Protein AF-U3U0K1-F1 (afdb_monomer_lite)

Secondary structure (DSSP, 8-state):
-PPTT-EEEEEE-----TTTS-GGG-SSSEEETTEEEPHHHHHHHHHTTTEEE-S--EEEEEEEE-SSS-EEEEEEEEEEEEE-

Radius of gyration: 15.02 Å; chains: 1; bounding box: 42×32×32 Å

Sequence (84 aa):
MIRSGGLLDISSPYTWLEEFTPKENWLGGFRENGEALTTWQALQRLLRDAFEEVAPPQDVPFVIRETARKFQHTQAQLTLWRKR

Structure (mmCIF, N/CA/C/O backbone):
data_AF-U3U0K1-F1
#
_entry.id   AF-U3U0K1-F1
#
loop_
_atom_site.group_PDB
_atom_site.id
_atom_site.type_symbol
_atom_site.label_atom_id
_atom_site.label_alt_id
_atom_site.label_comp_id
_atom_site.label_asym_id
_atom_site.label_entity_id
_atom_site.label_seq_id
_atom_site.pdbx_PDB_ins_code
_atom_site.Cartn_x
_atom_site.Cartn_y
_atom_site.Cartn_z
_atom_site.occupancy
_atom_site.B_iso_or_equiv
_atom_site.auth_seq_id
_atom_site.auth_comp_id
_atom_site.auth_asym_id
_atom_site.auth_atom_id
_atom_site.pdbx_PDB_model_num
ATOM 1 N N . MET A 1 1 ? -12.174 -16.484 3.165 1.00 85.12 1 MET A N 1
ATOM 2 C CA . MET A 1 1 ? -12.726 -15.178 3.596 1.00 85.12 1 MET A CA 1
ATOM 3 C C . MET A 1 1 ? -12.194 -14.864 4.990 1.00 85.12 1 MET A C 1
ATOM 5 O O . MET A 1 1 ? -12.092 -15.792 5.786 1.00 85.12 1 MET A O 1
ATOM 9 N N . ILE A 1 2 ? -11.824 -13.610 5.273 1.00 95.69 2 ILE A N 1
ATOM 10 C CA . ILE A 1 2 ? -11.352 -13.180 6.604 1.00 95.69 2 ILE A CA 1
ATOM 11 C C . ILE A 1 2 ? -12.557 -13.117 7.550 1.00 95.69 2 ILE A C 1
ATOM 13 O O . ILE A 1 2 ? -13.600 -12.584 7.175 1.00 95.69 2 ILE A O 1
ATOM 17 N N . ARG A 1 3 ? -12.438 -13.700 8.747 1.00 97.75 3 ARG A N 1
ATOM 18 C CA . ARG A 1 3 ? -13.505 -13.686 9.765 1.00 97.75 3 ARG A CA 1
ATOM 19 C C . ARG A 1 3 ? -13.587 -12.308 10.436 1.00 97.75 3 ARG A C 1
ATOM 21 O O . ARG A 1 3 ? -12.573 -11.618 10.490 1.00 97.75 3 ARG A O 1
ATOM 28 N N . SER A 1 4 ? -14.757 -11.928 10.961 1.00 98.00 4 SER A N 1
ATOM 29 C CA . SER A 1 4 ? -14.900 -10.714 11.791 1.00 98.00 4 SER A CA 1
ATOM 30 C C . SER A 1 4 ? -13.870 -10.727 12.929 1.00 98.00 4 SER A C 1
ATOM 32 O O . SER A 1 4 ? -13.553 -11.784 13.482 1.00 98.00 4 SER A O 1
ATOM 34 N N . GLY A 1 5 ? -13.263 -9.569 13.185 1.00 97.94 5 GLY A N 1
ATOM 35 C CA . GLY A 1 5 ? -12.130 -9.390 14.094 1.00 97.94 5 GLY A CA 1
ATOM 36 C C . GLY A 1 5 ? -10.764 -9.803 13.525 1.00 97.94 5 GLY A C 1
ATOM 37 O O . GLY A 1 5 ? -9.739 -9.4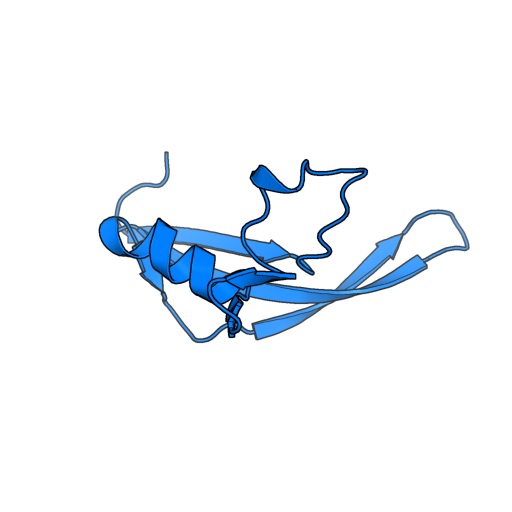66 14.115 1.00 97.94 5 GLY A O 1
ATOM 38 N N . GLY A 1 6 ? -10.718 -10.501 12.386 1.00 98.44 6 GLY A N 1
ATOM 39 C CA . GLY A 1 6 ? -9.478 -10.907 11.724 1.00 98.44 6 GLY A CA 1
ATOM 40 C C . GLY A 1 6 ? -8.708 -9.727 11.130 1.00 98.44 6 GLY A C 1
ATOM 41 O O . GLY A 1 6 ? -9.291 -8.693 10.808 1.00 98.44 6 GLY A O 1
ATOM 42 N N . LEU A 1 7 ? -7.395 -9.893 10.964 1.00 98.25 7 LEU A N 1
ATOM 43 C CA . LEU A 1 7 ? -6.521 -8.889 10.359 1.00 98.25 7 LEU A CA 1
ATOM 44 C C . LEU A 1 7 ? -6.248 -9.202 8.884 1.00 98.25 7 LEU A C 1
ATOM 46 O O . LEU A 1 7 ? -5.997 -10.349 8.514 1.00 98.25 7 LEU A O 1
ATOM 50 N N . LEU A 1 8 ? -6.285 -8.156 8.068 1.00 98.38 8 LEU A N 1
ATOM 51 C CA . LEU A 1 8 ? -5.742 -8.092 6.721 1.00 98.38 8 LEU A CA 1
ATOM 52 C C . LEU A 1 8 ? -4.479 -7.233 6.771 1.00 98.38 8 LEU A C 1
ATOM 54 O O . LEU A 1 8 ? -4.531 -6.068 7.161 1.00 98.38 8 LEU A O 1
ATOM 58 N N . ASP A 1 9 ? -3.368 -7.829 6.366 1.00 98.00 9 ASP A N 1
ATOM 59 C CA . ASP A 1 9 ? -2.087 -7.165 6.167 1.00 98.00 9 ASP A CA 1
ATOM 60 C C . ASP A 1 9 ? -1.887 -6.949 4.664 1.00 98.00 9 ASP A C 1
ATOM 62 O O . ASP A 1 9 ? -2.055 -7.883 3.873 1.00 98.00 9 ASP A O 1
ATOM 66 N N . ILE A 1 10 ? -1.580 -5.712 4.276 1.00 98.12 10 ILE A N 1
ATOM 67 C CA . ILE A 1 10 ? -1.145 -5.384 2.920 1.00 98.12 10 ILE A CA 1
ATOM 68 C C . ILE A 1 10 ? 0.201 -4.674 3.026 1.00 98.12 10 ILE A C 1
ATOM 70 O O . ILE A 1 10 ? 0.275 -3.554 3.537 1.00 98.12 10 ILE A O 1
ATOM 74 N N . SER A 1 11 ? 1.237 -5.313 2.486 1.00 97.62 11 SER A N 1
ATOM 75 C CA . SER A 1 11 ? 2.594 -4.782 2.383 1.00 97.62 11 SER A CA 1
ATOM 76 C C . SER A 1 11 ? 3.046 -4.801 0.930 1.00 97.62 11 SER A C 1
ATOM 78 O O . SER A 1 11 ? 3.106 -5.858 0.296 1.00 97.62 11 SER A O 1
ATOM 80 N N . SER A 1 12 ? 3.323 -3.625 0.371 1.00 96.31 12 SER A N 1
ATOM 81 C CA . SER A 1 12 ? 3.782 -3.497 -1.011 1.00 96.31 12 SER A CA 1
ATOM 82 C C . SER A 1 12 ? 4.535 -2.184 -1.219 1.00 96.31 12 SER A C 1
ATOM 84 O O . SER A 1 12 ? 4.187 -1.176 -0.604 1.00 96.31 12 SER A O 1
ATOM 86 N N . PRO A 1 13 ? 5.542 -2.146 -2.110 1.00 95.50 13 PRO A N 1
ATOM 87 C CA . PRO A 1 13 ? 6.145 -0.889 -2.548 1.00 95.50 13 PRO A CA 1
ATOM 88 C C . PRO A 1 13 ? 5.232 -0.078 -3.479 1.00 95.50 13 PRO A C 1
ATOM 90 O O . PRO A 1 13 ? 5.587 1.032 -3.863 1.00 95.50 13 PRO A O 1
ATOM 93 N N . TYR A 1 14 ? 4.082 -0.638 -3.885 1.00 95.56 14 TYR A N 1
ATOM 94 C CA . TYR A 1 14 ? 3.129 -0.027 -4.816 1.00 95.56 14 TYR A CA 1
ATOM 95 C C . TYR A 1 14 ? 3.783 0.503 -6.099 1.00 95.56 14 TYR A C 1
ATOM 97 O O . TYR A 1 14 ? 3.396 1.541 -6.638 1.00 95.56 14 TYR A O 1
ATOM 105 N N . THR A 1 15 ? 4.787 -0.223 -6.596 1.00 92.62 15 THR A N 1
ATOM 106 C CA . THR A 1 15 ? 5.451 0.081 -7.863 1.00 92.62 15 THR A CA 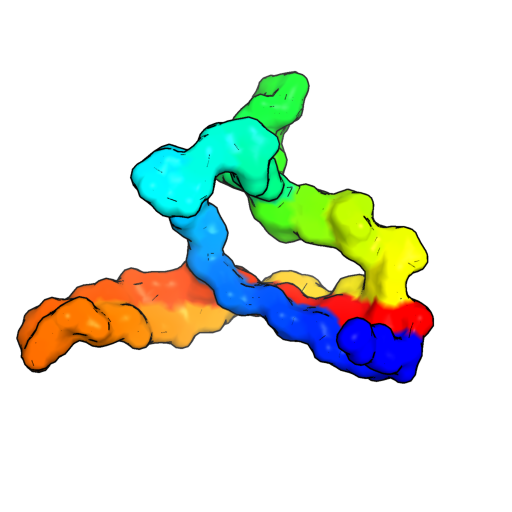1
ATOM 107 C C . THR A 1 15 ? 4.534 -0.318 -9.011 1.00 92.62 15 THR A C 1
ATOM 109 O O . THR A 1 15 ? 4.587 -1.434 -9.525 1.00 92.62 15 THR A O 1
ATOM 112 N N . TRP A 1 16 ? 3.643 0.594 -9.376 1.00 94.44 16 TRP A N 1
ATOM 113 C CA . TRP A 1 16 ? 2.729 0.391 -10.483 1.00 94.44 16 TRP A CA 1
ATOM 114 C C . TRP A 1 16 ? 3.469 0.486 -11.818 1.00 94.44 16 TRP A C 1
ATOM 116 O O . TRP A 1 16 ? 4.046 1.521 -12.155 1.00 94.44 16 TRP A O 1
ATOM 126 N N . LEU A 1 17 ? 3.452 -0.610 -12.575 1.00 94.81 17 LEU A N 1
ATOM 127 C CA . LEU A 1 17 ? 4.077 -0.733 -13.889 1.00 94.81 17 LEU A CA 1
ATOM 128 C C . LEU A 1 17 ? 3.079 -1.383 -14.846 1.00 94.81 17 LEU A C 1
ATOM 130 O O . LEU A 1 17 ? 2.478 -2.405 -14.515 1.00 94.81 17 LEU A O 1
ATOM 134 N N . GLU A 1 18 ? 2.913 -0.797 -16.033 1.00 96.31 18 GLU A N 1
ATOM 135 C CA . GLU A 1 18 ? 1.925 -1.257 -17.024 1.00 96.31 18 GLU A CA 1
ATOM 136 C C . GLU A 1 18 ? 2.268 -2.643 -17.590 1.00 96.31 18 GLU A C 1
ATOM 138 O O . GLU A 1 18 ? 1.380 -3.358 -18.038 1.00 96.31 18 GLU A O 1
ATOM 143 N N . GLU A 1 19 ? 3.536 -3.059 -17.482 1.00 97.25 19 GLU A N 1
ATOM 144 C CA . GLU A 1 19 ? 3.995 -4.417 -17.803 1.00 97.25 19 GLU A CA 1
ATOM 145 C C . GLU A 1 19 ? 3.348 -5.490 -16.910 1.00 97.25 19 GLU A C 1
ATOM 147 O O . GLU A 1 19 ? 3.116 -6.608 -17.366 1.00 97.25 19 GLU A O 1
ATOM 152 N N . PHE A 1 20 ? 3.032 -5.160 -15.651 1.00 94.31 20 PHE A N 1
ATOM 153 C CA . PHE A 1 20 ? 2.482 -6.117 -14.682 1.00 94.31 20 PHE A CA 1
ATOM 154 C C . PHE A 1 20 ? 0.995 -5.907 -14.400 1.00 94.31 20 PHE A C 1
ATOM 156 O O . PHE A 1 20 ? 0.290 -6.871 -14.103 1.00 94.31 20 PHE A O 1
ATOM 163 N N . THR A 1 21 ? 0.510 -4.668 -14.504 1.00 96.00 21 THR A N 1
ATOM 164 C CA . THR A 1 21 ? -0.888 -4.330 -14.230 1.00 96.00 21 THR A CA 1
ATOM 165 C C . THR A 1 21 ? -1.383 -3.305 -15.249 1.00 96.00 21 THR A C 1
ATOM 167 O O . THR A 1 21 ? -0.844 -2.195 -15.270 1.00 96.00 21 THR A O 1
ATOM 170 N N . PRO A 1 22 ? -2.435 -3.608 -16.037 1.00 96.88 22 PRO A N 1
ATOM 171 C CA . PRO A 1 22 ? -3.075 -2.625 -16.911 1.00 96.88 22 PRO A CA 1
ATOM 172 C C . PRO A 1 22 ? -3.468 -1.357 -16.144 1.00 96.88 22 PRO A C 1
ATOM 174 O O . PRO A 1 22 ? -3.907 -1.443 -14.992 1.00 96.88 22 PRO A O 1
ATOM 177 N N . LYS A 1 23 ? -3.287 -0.185 -16.762 1.00 94.56 23 LYS A N 1
ATOM 178 C CA . LYS A 1 23 ? -3.423 1.133 -16.114 1.00 94.56 23 LYS A CA 1
ATOM 179 C C . LYS A 1 23 ? -4.774 1.326 -15.425 1.00 94.56 23 LYS A C 1
ATOM 181 O O . LYS A 1 23 ? -4.841 1.902 -14.345 1.00 94.56 23 LYS A O 1
ATOM 186 N N . GLU A 1 24 ? -5.835 0.815 -16.035 1.00 95.31 24 GLU A N 1
ATOM 187 C CA . GLU A 1 24 ? -7.216 0.858 -15.556 1.00 95.31 24 GLU A CA 1
ATOM 188 C C . GLU A 1 24 ? -7.437 0.131 -14.221 1.00 95.31 24 GLU A C 1
ATOM 190 O O . GLU A 1 24 ? -8.406 0.417 -13.524 1.00 95.31 24 GLU A O 1
ATOM 195 N N . ASN A 1 25 ? -6.531 -0.776 -13.843 1.00 95.75 25 ASN A N 1
ATOM 196 C CA . ASN A 1 25 ? -6.590 -1.526 -12.589 1.00 95.75 25 ASN A CA 1
ATOM 197 C C . ASN A 1 25 ? -5.684 -0.935 -11.497 1.00 95.75 25 ASN A C 1
ATOM 199 O O . ASN A 1 25 ? -5.550 -1.521 -10.420 1.00 95.75 25 ASN A O 1
ATOM 203 N N . TRP A 1 26 ? -5.014 0.188 -11.761 1.00 96.81 26 TRP A N 1
ATOM 204 C CA . TRP A 1 26 ? -4.158 0.825 -10.766 1.00 96.81 26 TRP A CA 1
ATOM 205 C C . TRP A 1 26 ? -5.008 1.436 -9.658 1.00 96.81 26 TRP A C 1
ATOM 207 O O . TRP A 1 26 ? -6.000 2.112 -9.913 1.00 96.81 26 TRP A O 1
ATOM 217 N N . LEU A 1 27 ? -4.576 1.250 -8.412 1.00 97.06 27 LEU A N 1
ATOM 218 C CA . LEU A 1 27 ? -5.219 1.881 -7.257 1.00 97.06 27 LEU A CA 1
ATOM 219 C C . LEU A 1 27 ? -4.562 3.214 -6.878 1.00 97.06 27 LEU A C 1
ATOM 221 O O . LEU A 1 27 ? -5.131 3.989 -6.125 1.00 97.06 27 LEU A O 1
ATOM 225 N N . GLY A 1 28 ? -3.366 3.509 -7.380 1.00 96.00 28 GLY A N 1
ATOM 226 C CA . GLY A 1 28 ? -2.676 4.762 -7.092 1.00 96.00 28 GLY A CA 1
ATOM 227 C C . GLY A 1 28 ? -1.544 5.033 -8.070 1.00 96.00 28 GLY A C 1
ATOM 228 O O . GLY A 1 28 ? -1.376 4.319 -9.054 1.00 96.00 28 GLY A O 1
ATOM 229 N N . GLY A 1 29 ? -0.761 6.081 -7.811 1.00 92.94 29 GLY A N 1
ATOM 230 C CA . GLY A 1 29 ? 0.347 6.466 -8.694 1.00 92.94 29 GLY A CA 1
ATOM 231 C C . GLY A 1 29 ? -0.110 7.181 -9.971 1.00 92.94 29 GLY A C 1
ATOM 232 O O . GLY A 1 29 ? 0.644 7.270 -10.938 1.00 92.94 29 GLY A O 1
ATOM 233 N N . PHE A 1 30 ? -1.337 7.703 -9.977 1.00 94.44 30 PHE A N 1
ATOM 234 C CA . PHE A 1 30 ? -1.894 8.531 -11.044 1.00 94.44 30 PHE A CA 1
ATOM 235 C C . PHE A 1 30 ? -2.597 9.762 -10.458 1.00 94.44 30 PHE A C 1
ATOM 237 O O . PHE A 1 30 ? -2.696 9.919 -9.238 1.00 94.44 30 PHE A O 1
ATOM 244 N N . ARG A 1 31 ? -3.047 10.668 -11.332 1.00 94.44 31 ARG A N 1
ATOM 245 C CA . ARG A 1 31 ? -3.834 11.838 -10.933 1.00 94.44 31 ARG A CA 1
ATOM 246 C C . ARG A 1 31 ? -5.315 11.624 -11.214 1.00 94.44 31 ARG A C 1
ATOM 248 O O . ARG A 1 31 ? -5.676 11.302 -12.341 1.00 94.44 31 ARG A O 1
ATOM 255 N N . GLU A 1 32 ? -6.149 11.867 -10.214 1.00 92.31 32 GLU A N 1
ATOM 256 C CA . GLU A 1 32 ? -7.608 11.877 -10.303 1.00 92.31 32 GLU A CA 1
ATOM 257 C C . GLU A 1 32 ? -8.077 13.326 -10.133 1.00 92.31 32 GLU A C 1
ATOM 259 O O . GLU A 1 32 ? -7.758 13.970 -9.138 1.00 92.31 32 GLU A O 1
ATOM 264 N N . ASN A 1 33 ? -8.774 13.883 -11.130 1.00 92.81 33 ASN A N 1
ATOM 265 C CA . ASN A 1 33 ? -9.230 15.284 -11.126 1.00 92.81 33 ASN A CA 1
ATOM 266 C C . ASN A 1 33 ? -8.117 16.323 -10.855 1.00 92.81 33 ASN A C 1
ATOM 268 O O . ASN A 1 33 ? -8.359 17.374 -10.273 1.00 92.81 33 ASN A O 1
ATOM 272 N N . GLY A 1 34 ? -6.885 16.030 -11.283 1.00 93.81 34 GLY A N 1
ATOM 273 C CA . GLY A 1 34 ? -5.717 16.895 -11.081 1.00 93.81 34 GLY A CA 1
ATOM 274 C C . GLY A 1 34 ? -4.962 16.664 -9.767 1.00 93.81 34 GLY A C 1
ATOM 275 O O . GLY A 1 34 ? -3.808 17.086 -9.658 1.00 93.81 34 GLY A O 1
ATOM 276 N N . GLU A 1 35 ? -5.536 15.926 -8.817 1.00 95.00 35 GLU A N 1
ATOM 277 C CA . GLU A 1 35 ? -4.903 15.585 -7.540 1.00 95.00 35 GLU A CA 1
ATOM 278 C C . GLU A 1 35 ? -4.202 14.228 -7.608 1.00 95.00 35 GLU A C 1
ATOM 280 O O . GLU A 1 35 ? -4.657 13.310 -8.285 1.00 95.00 35 GLU A O 1
ATOM 285 N N . ALA A 1 36 ? -3.067 14.083 -6.922 1.00 95.25 36 ALA A N 1
ATOM 286 C CA . ALA A 1 36 ? -2.372 12.802 -6.856 1.00 95.25 36 ALA A CA 1
ATOM 287 C C . ALA A 1 36 ? -3.154 11.821 -5.971 1.00 95.25 36 ALA A C 1
ATOM 289 O O . ALA A 1 36 ? -3.362 12.094 -4.789 1.00 95.25 36 ALA A O 1
ATOM 290 N N . LEU A 1 37 ? -3.536 10.669 -6.529 1.00 97.19 37 LEU A N 1
ATOM 291 C CA . LEU A 1 37 ? -4.145 9.581 -5.773 1.00 97.19 37 LEU A CA 1
ATOM 292 C C . LEU A 1 37 ? -3.071 8.562 -5.382 1.00 97.19 37 LEU A C 1
ATOM 294 O O . LEU A 1 37 ? -2.417 7.946 -6.231 1.00 97.19 37 LEU A O 1
ATOM 298 N N . THR A 1 38 ? -2.886 8.375 -4.079 1.00 97.19 38 THR A N 1
ATOM 299 C CA . THR A 1 38 ? -1.994 7.339 -3.542 1.00 97.19 38 THR A CA 1
ATOM 300 C C . THR A 1 38 ? -2.732 6.010 -3.391 1.00 97.19 38 THR A C 1
ATOM 302 O O . THR A 1 38 ? -3.941 5.982 -3.155 1.00 97.19 38 THR A O 1
ATOM 305 N N . THR A 1 39 ? -2.001 4.891 -3.457 1.00 97.81 39 THR A N 1
ATOM 306 C CA . THR A 1 39 ? -2.598 3.564 -3.237 1.00 97.81 39 THR A CA 1
ATOM 307 C C . THR A 1 39 ? -3.234 3.454 -1.853 1.00 97.81 39 THR A C 1
ATOM 309 O O . THR A 1 39 ? -4.304 2.872 -1.724 1.00 97.81 39 THR A O 1
ATOM 312 N N . TRP A 1 40 ? -2.628 4.055 -0.825 1.00 98.00 40 TRP A N 1
ATOM 313 C CA . TRP A 1 40 ? -3.180 4.070 0.531 1.00 98.00 40 TRP A CA 1
ATOM 314 C C . TRP A 1 40 ? -4.565 4.720 0.596 1.00 98.00 40 TRP A C 1
ATOM 316 O O . TRP A 1 40 ? -5.497 4.121 1.128 1.00 98.00 40 TRP A O 1
ATOM 326 N N . GLN A 1 41 ? -4.735 5.893 -0.023 1.00 97.56 41 GLN A N 1
ATOM 327 C CA . GLN A 1 41 ? -6.036 6.567 -0.090 1.00 97.56 41 GLN A CA 1
ATOM 328 C C . GLN A 1 41 ? -7.079 5.718 -0.824 1.00 97.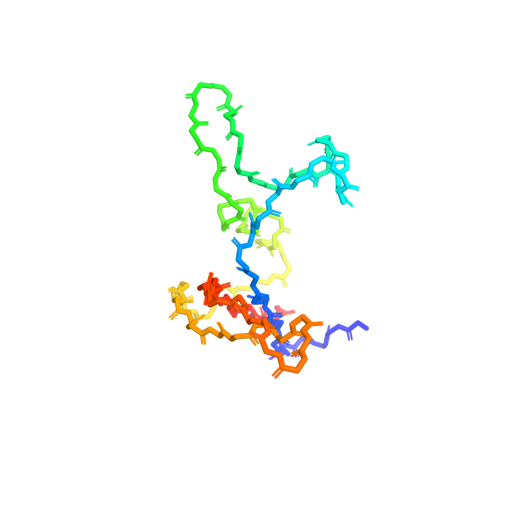56 41 GLN A C 1
ATOM 330 O O . GLN A 1 41 ? -8.233 5.646 -0.401 1.00 97.56 41 GLN A O 1
ATOM 335 N N . ALA A 1 42 ? -6.697 5.048 -1.912 1.00 97.81 42 ALA A N 1
ATOM 336 C CA . ALA A 1 42 ? -7.609 4.147 -2.607 1.00 97.81 42 ALA A CA 1
ATOM 337 C C . ALA A 1 42 ? -7.968 2.913 -1.769 1.00 97.81 42 ALA A C 1
ATOM 339 O O . ALA A 1 42 ? -9.137 2.534 -1.732 1.00 97.81 42 ALA A O 1
ATOM 340 N N . LEU A 1 43 ? -7.017 2.328 -1.035 1.00 98.31 43 LEU A N 1
ATOM 341 C CA . LEU A 1 43 ? -7.292 1.241 -0.092 1.00 98.31 43 LEU A CA 1
ATOM 342 C C . LEU A 1 43 ? -8.259 1.687 1.009 1.00 98.31 43 LEU A C 1
ATOM 344 O O . LEU A 1 43 ? -9.231 0.983 1.270 1.00 98.31 43 LEU A O 1
ATOM 348 N N . GLN A 1 44 ? -8.073 2.882 1.581 1.00 98.25 44 GLN A N 1
ATOM 349 C CA . GLN A 1 44 ? -9.028 3.467 2.528 1.00 98.25 44 GLN A CA 1
ATOM 350 C C . GLN A 1 44 ? -10.437 3.541 1.921 1.00 98.25 44 GLN A C 1
ATOM 352 O O . GLN A 1 44 ? -11.400 3.097 2.545 1.00 98.25 44 GLN A O 1
ATOM 357 N N . ARG A 1 45 ? -10.573 4.029 0.680 1.00 97.56 45 ARG A N 1
ATOM 358 C CA . ARG A 1 45 ? -11.868 4.114 -0.024 1.00 97.56 45 ARG A CA 1
ATOM 359 C C . ARG A 1 45 ? -12.495 2.744 -0.293 1.00 97.56 45 ARG A C 1
ATOM 361 O O . ARG A 1 45 ? -13.705 2.609 -0.148 1.00 97.56 45 ARG A O 1
ATOM 368 N N . LEU A 1 46 ? -11.699 1.750 -0.679 1.00 98.12 46 LEU A N 1
ATOM 369 C CA . LEU A 1 46 ? -12.176 0.412 -1.045 1.00 98.12 46 LEU A CA 1
ATOM 370 C C . LEU A 1 46 ? -12.522 -0.454 0.171 1.00 98.12 46 LEU A C 1
ATOM 372 O O . LEU A 1 46 ? -13.436 -1.274 0.109 1.00 98.12 46 LEU A O 1
ATOM 376 N N . LEU A 1 47 ? -11.795 -0.292 1.277 1.00 98.12 47 LEU A N 1
ATOM 377 C CA . LEU A 1 47 ? -11.923 -1.153 2.454 1.00 98.12 47 LEU A CA 1
ATOM 378 C C . LEU A 1 47 ? -12.879 -0.593 3.519 1.00 98.12 47 LEU A C 1
ATOM 380 O O . LEU A 1 47 ? -13.371 -1.372 4.339 1.00 98.12 47 LEU A O 1
ATOM 384 N N . ARG A 1 48 ? -13.197 0.713 3.491 1.00 97.44 48 ARG A N 1
ATOM 385 C CA . ARG A 1 48 ? -13.971 1.434 4.531 1.00 97.44 48 ARG A CA 1
ATOM 386 C C . ARG A 1 48 ? -15.305 0.817 4.942 1.00 97.44 48 ARG A C 1
ATOM 388 O O . ARG A 1 48 ? -15.752 1.066 6.060 1.00 97.44 48 ARG A O 1
ATOM 395 N N . ASP A 1 49 ? -15.974 0.071 4.068 1.00 98.00 49 ASP A N 1
ATOM 396 C CA . ASP A 1 49 ? -17.293 -0.494 4.383 1.00 98.00 49 ASP A CA 1
ATOM 397 C C . ASP A 1 49 ? -17.166 -1.788 5.202 1.00 98.00 49 ASP A C 1
ATOM 399 O O . ASP A 1 49 ? -18.007 -2.098 6.046 1.00 98.00 49 ASP A O 1
ATOM 403 N N . ALA A 1 50 ? -16.072 -2.521 4.999 1.00 98.12 50 ALA A N 1
ATOM 404 C CA . ALA A 1 50 ? -15.870 -3.868 5.512 1.00 98.12 50 ALA A CA 1
ATOM 405 C C . ALA A 1 50 ? -14.782 -3.965 6.587 1.00 98.12 50 ALA A C 1
ATOM 407 O O . ALA A 1 50 ? -14.784 -4.945 7.337 1.00 98.12 50 ALA A O 1
ATOM 408 N N . PHE A 1 51 ? -13.866 -3.002 6.637 1.00 98.62 51 PHE A N 1
ATOM 409 C CA . PHE A 1 51 ? -12.692 -3.016 7.494 1.00 98.62 51 PHE A CA 1
ATOM 410 C C . PHE A 1 51 ? -12.487 -1.669 8.190 1.00 98.62 51 PHE A C 1
ATOM 412 O O . PHE A 1 51 ? -13.014 -0.634 7.781 1.00 98.62 51 PHE A O 1
ATOM 419 N N . GLU A 1 52 ? -11.697 -1.707 9.253 1.00 98.31 52 GLU A N 1
ATOM 420 C CA . GLU A 1 52 ? -11.206 -0.554 9.995 1.00 98.31 52 GLU A CA 1
ATOM 421 C C . GLU A 1 52 ? -9.675 -0.559 9.963 1.00 98.31 52 GLU A C 1
ATOM 423 O O . GLU A 1 52 ? -9.055 -1.591 10.225 1.00 98.31 52 GLU A O 1
ATOM 428 N N . GLU A 1 53 ? -9.063 0.571 9.615 1.00 98.12 53 GLU A N 1
ATOM 429 C CA . GLU A 1 53 ? -7.608 0.722 9.666 1.00 98.12 53 GLU A CA 1
ATOM 430 C C . GLU A 1 53 ? -7.147 0.720 11.129 1.00 98.12 53 GLU A C 1
ATOM 432 O O . GLU A 1 53 ? -7.665 1.465 11.957 1.00 98.12 53 GLU A O 1
ATOM 437 N N . VAL A 1 54 ? -6.199 -0.153 11.464 1.00 98.12 54 VAL A N 1
ATOM 438 C CA . VAL A 1 54 ? -5.804 -0.402 12.861 1.00 98.12 54 VAL A CA 1
ATOM 4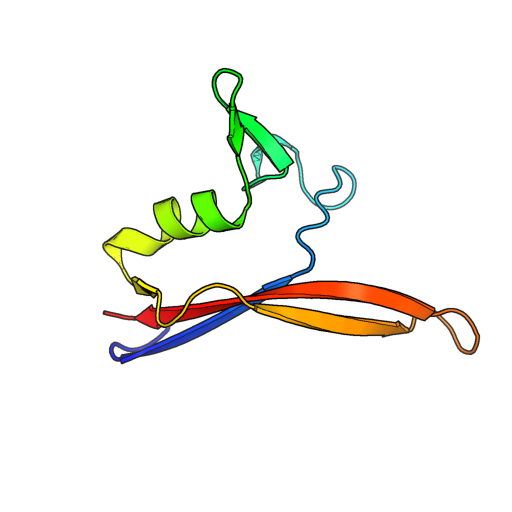39 C C . VAL A 1 54 ? -4.772 0.613 13.351 1.00 98.12 54 VAL A C 1
ATOM 441 O O . VAL A 1 54 ? -4.723 0.917 14.542 1.00 98.12 54 VAL A O 1
ATOM 444 N N . ALA A 1 55 ? -3.928 1.111 12.449 1.00 96.75 55 ALA A N 1
ATOM 445 C CA . ALA A 1 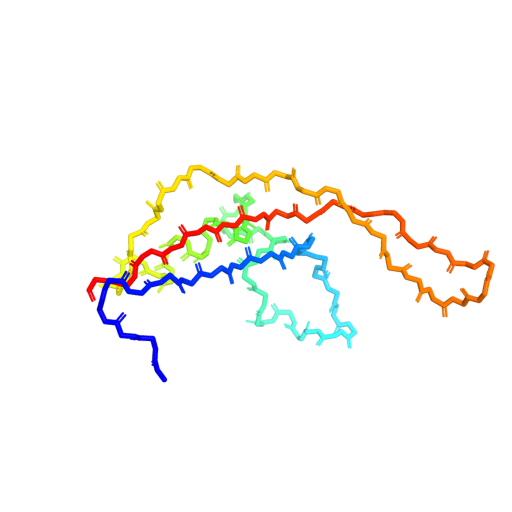55 ? -2.862 2.062 12.733 1.00 96.75 55 ALA A CA 1
ATOM 446 C C . ALA A 1 55 ? -2.450 2.794 11.443 1.00 96.75 55 ALA A C 1
ATOM 448 O O . ALA A 1 55 ? -2.696 2.261 10.359 1.00 96.75 55 ALA A O 1
ATOM 449 N N . PRO A 1 56 ? -1.786 3.963 11.540 1.00 97.56 56 PRO A N 1
ATOM 450 C CA . PRO A 1 56 ? -1.189 4.615 10.378 1.00 97.56 56 PRO A CA 1
ATOM 451 C C . PRO A 1 56 ? -0.229 3.682 9.617 1.00 97.56 56 PRO A C 1
ATOM 453 O O . PRO A 1 56 ? 0.414 2.835 10.252 1.00 97.56 56 PRO A O 1
ATOM 456 N N . PRO A 1 57 ? -0.088 3.850 8.287 1.00 98.12 57 PRO A N 1
ATOM 457 C CA . PRO A 1 57 ? 0.819 3.051 7.475 1.00 98.12 57 PRO A CA 1
ATOM 458 C C . PRO A 1 57 ? 2.258 3.176 7.970 1.00 98.12 57 PRO A C 1
ATOM 460 O O . PRO A 1 57 ? 2.688 4.243 8.416 1.00 98.12 57 PRO A O 1
ATOM 463 N N . GLN A 1 58 ? 3.015 2.091 7.848 1.00 98.31 58 GLN A N 1
ATOM 464 C CA . GLN A 1 58 ? 4.428 2.055 8.214 1.00 98.31 58 GLN A CA 1
ATOM 465 C C . GLN A 1 58 ? 5.278 1.705 7.009 1.00 98.31 58 GLN A C 1
ATOM 467 O O . GLN A 1 58 ? 4.942 0.805 6.246 1.00 98.31 58 GLN A O 1
ATOM 472 N N . ASP A 1 59 ? 6.415 2.370 6.875 1.00 98.19 59 ASP A N 1
ATOM 473 C CA . ASP A 1 59 ? 7.391 2.007 5.865 1.00 98.19 59 ASP A CA 1
ATOM 474 C C . ASP A 1 59 ? 8.332 0.924 6.393 1.00 98.19 59 ASP A C 1
ATOM 476 O O . ASP A 1 59 ? 8.987 1.085 7.425 1.00 98.19 59 ASP A O 1
ATOM 480 N N . VAL A 1 60 ? 8.411 -0.185 5.664 1.00 98.06 60 VAL A N 1
ATOM 481 C CA . VAL A 1 60 ? 9.186 -1.367 6.031 1.00 98.06 60 VAL A CA 1
ATOM 482 C C . VAL A 1 60 ? 10.212 -1.657 4.931 1.00 98.06 60 VAL A C 1
ATOM 484 O O . VAL A 1 60 ? 9.831 -1.972 3.799 1.00 98.06 60 VAL A O 1
ATOM 487 N N . PRO A 1 61 ? 11.522 -1.560 5.219 1.00 97.69 61 PRO A N 1
ATOM 488 C CA . PRO A 1 61 ? 12.553 -1.907 4.252 1.00 97.69 61 PRO A CA 1
ATOM 489 C C . PRO A 1 61 ? 12.626 -3.425 4.050 1.00 97.69 61 PRO A C 1
ATOM 491 O O . PRO A 1 61 ? 12.512 -4.202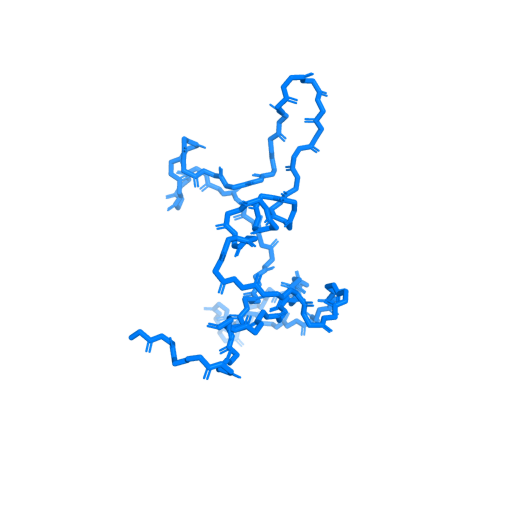 4.999 1.00 97.69 61 PRO A O 1
ATOM 494 N N . PHE A 1 62 ? 12.871 -3.853 2.815 1.00 96.06 62 PHE A N 1
ATOM 495 C CA . PHE A 1 62 ? 13.091 -5.255 2.471 1.00 96.06 62 PHE A CA 1
ATOM 496 C C . PHE A 1 62 ? 14.024 -5.395 1.262 1.00 96.06 62 PHE A C 1
ATOM 498 O O . PHE A 1 62 ? 14.366 -4.421 0.586 1.00 96.06 62 PHE A O 1
ATOM 505 N N . VAL A 1 63 ? 14.459 -6.629 1.004 1.00 96.62 63 VAL A N 1
ATOM 506 C CA . VAL A 1 63 ? 15.344 -6.956 -0.114 1.00 96.62 63 VAL A CA 1
ATOM 507 C C . VAL A 1 63 ? 14.710 -8.035 -0.980 1.00 96.62 63 VAL A C 1
ATOM 509 O O . VAL A 1 63 ? 14.337 -9.094 -0.478 1.00 96.62 63 VAL A O 1
ATOM 512 N N . ILE A 1 64 ? 14.651 -7.794 -2.290 1.00 94.06 64 ILE A N 1
ATOM 513 C CA . ILE A 1 64 ? 14.310 -8.817 -3.283 1.00 94.06 64 ILE A CA 1
ATOM 514 C C . ILE A 1 64 ? 15.609 -9.333 -3.886 1.00 94.06 64 ILE A C 1
ATOM 516 O O . ILE A 1 64 ? 16.380 -8.587 -4.491 1.00 94.06 64 ILE A O 1
ATOM 520 N N . ARG A 1 65 ? 15.870 -10.628 -3.725 1.00 96.12 65 ARG A N 1
ATOM 521 C CA . ARG A 1 65 ? 17.017 -11.277 -4.358 1.00 96.12 65 ARG A CA 1
ATOM 522 C C . ARG A 1 65 ? 16.646 -11.700 -5.775 1.00 96.12 65 ARG A C 1
ATOM 524 O O . ARG A 1 65 ? 15.837 -12.603 -5.947 1.00 96.12 65 ARG A O 1
ATOM 531 N N . GLU A 1 66 ? 17.287 -11.100 -6.770 1.00 95.56 66 GLU A N 1
ATOM 532 C CA . GLU A 1 66 ? 17.099 -11.476 -8.175 1.00 95.56 66 GLU A CA 1
ATOM 533 C C . GLU A 1 66 ? 18.055 -12.599 -8.594 1.00 95.56 66 GLU A C 1
ATOM 535 O O . GLU A 1 66 ? 17.679 -13.513 -9.320 1.00 95.56 66 GLU A O 1
ATOM 540 N N . THR A 1 67 ? 19.312 -12.546 -8.140 1.00 97.44 67 THR A N 1
ATOM 541 C CA . THR A 1 67 ? 20.324 -13.571 -8.444 1.00 97.44 67 THR A CA 1
ATOM 542 C C . THR A 1 67 ? 21.254 -13.808 -7.253 1.00 97.44 67 THR A C 1
ATOM 544 O O . THR A 1 67 ? 21.079 -13.258 -6.165 1.00 97.44 67 THR A O 1
ATOM 547 N N . ALA A 1 68 ? 22.305 -14.614 -7.438 1.00 97.00 68 ALA A N 1
ATOM 548 C CA . ALA A 1 68 ? 23.326 -14.800 -6.414 1.00 97.00 68 ALA A CA 1
ATOM 549 C C . ALA A 1 68 ? 24.081 -13.511 -6.038 1.00 97.00 68 ALA A C 1
ATOM 551 O O . ALA A 1 68 ? 24.584 -13.433 -4.919 1.00 97.00 68 ALA A O 1
ATOM 552 N N . ARG A 1 69 ? 24.160 -12.526 -6.946 1.00 97.06 69 ARG A N 1
ATOM 553 C CA . ARG A 1 69 ? 24.913 -11.272 -6.751 1.00 97.06 69 ARG A CA 1
ATOM 554 C C . ARG A 1 69 ? 24.117 -10.003 -7.091 1.00 97.06 69 ARG A C 1
ATOM 556 O O . ARG A 1 69 ? 24.698 -8.925 -7.099 1.00 97.06 69 ARG A O 1
ATOM 563 N N . LYS A 1 70 ? 22.814 -10.115 -7.376 1.00 97.50 70 LYS A N 1
ATOM 564 C CA . LYS A 1 70 ? 21.921 -8.984 -7.672 1.00 97.50 70 LYS A CA 1
ATOM 565 C C . LYS A 1 70 ? 20.758 -8.971 -6.687 1.00 97.50 70 LYS A C 1
ATOM 567 O O . LYS A 1 70 ? 20.040 -9.965 -6.559 1.00 97.50 70 LYS A O 1
ATOM 572 N N . PHE A 1 71 ? 20.594 -7.836 -6.023 1.00 97.12 71 PHE A N 1
ATOM 573 C CA . PHE A 1 71 ? 19.581 -7.587 -5.009 1.00 97.12 71 PHE A CA 1
ATOM 574 C C . PHE A 1 71 ? 18.951 -6.221 -5.271 1.00 97.12 71 PHE A C 1
ATOM 576 O O . PHE A 1 71 ? 19.655 -5.280 -5.637 1.00 97.12 71 PHE A O 1
ATOM 583 N N . GLN A 1 72 ? 17.646 -6.116 -5.057 1.00 96.19 72 GLN A N 1
ATOM 584 C CA . GLN A 1 72 ? 16.928 -4.848 -5.024 1.00 96.19 72 GLN A CA 1
ATOM 585 C C . GLN A 1 72 ? 16.653 -4.504 -3.571 1.00 96.19 72 GLN A C 1
ATOM 587 O O . GLN A 1 72 ? 16.082 -5.313 -2.844 1.00 96.19 72 GLN A O 1
ATOM 592 N N . HIS A 1 73 ? 17.081 -3.322 -3.143 1.00 96.25 73 HIS A N 1
ATOM 593 C CA . HIS A 1 73 ? 16.690 -2.768 -1.853 1.00 96.25 73 HIS A CA 1
ATOM 594 C C . HIS A 1 73 ? 15.470 -1.889 -2.084 1.00 96.25 73 HIS A C 1
ATOM 596 O O . HIS A 1 73 ? 15.472 -1.035 -2.974 1.00 96.25 73 HIS A O 1
ATOM 602 N N . THR A 1 74 ? 14.411 -2.125 -1.325 1.00 96.12 74 THR A N 1
ATOM 603 C CA . THR A 1 74 ? 13.121 -1.474 -1.546 1.00 96.12 74 THR A CA 1
ATOM 604 C C . THR A 1 74 ? 12.442 -1.196 -0.209 1.00 96.12 74 THR A C 1
ATOM 606 O O . THR A 1 74 ? 12.794 -1.774 0.818 1.00 96.12 74 THR A O 1
ATOM 609 N N . GLN A 1 75 ? 11.482 -0.279 -0.222 1.00 97.25 75 GLN A N 1
ATOM 610 C CA . GLN A 1 75 ? 10.668 0.105 0.923 1.00 97.25 75 GLN A CA 1
ATOM 611 C C . GLN A 1 75 ? 9.210 -0.189 0.582 1.00 97.25 75 GLN A C 1
ATOM 613 O O . GLN A 1 75 ? 8.688 0.321 -0.408 1.00 97.25 75 GLN A O 1
ATOM 618 N N . ALA A 1 76 ? 8.583 -1.073 1.354 1.00 97.88 76 ALA A N 1
ATOM 619 C CA . ALA A 1 76 ? 7.158 -1.346 1.257 1.00 97.88 76 ALA A CA 1
ATOM 620 C C . ALA A 1 76 ? 6.404 -0.452 2.235 1.00 97.88 76 ALA A C 1
ATOM 622 O O . ALA A 1 76 ? 6.892 -0.200 3.333 1.00 97.88 76 ALA A O 1
ATOM 623 N N . GLN A 1 77 ? 5.197 -0.040 1.869 1.00 98.25 77 GLN A N 1
ATOM 624 C CA . GLN A 1 77 ? 4.257 0.508 2.831 1.00 98.25 77 GLN A CA 1
ATOM 625 C C . GLN A 1 77 ? 3.362 -0.626 3.343 1.00 98.25 77 GLN A C 1
ATOM 627 O O . GLN A 1 77 ? 2.675 -1.293 2.565 1.00 98.25 77 GLN A O 1
ATOM 632 N N . LEU A 1 78 ? 3.383 -0.826 4.656 1.00 98.50 78 LEU A N 1
ATOM 633 C CA . LEU A 1 78 ? 2.585 -1.780 5.409 1.00 98.50 78 LEU A CA 1
ATOM 634 C C . LEU A 1 78 ? 1.332 -1.093 5.960 1.00 98.50 78 LEU A C 1
ATOM 636 O O . LEU A 1 78 ? 1.429 -0.079 6.652 1.00 98.50 78 LEU A O 1
ATOM 640 N N . THR A 1 79 ? 0.165 -1.680 5.707 1.00 98.56 79 THR A N 1
ATOM 641 C CA . THR A 1 79 ? -1.120 -1.262 6.290 1.00 98.56 79 THR A CA 1
ATOM 642 C C . THR A 1 79 ? -1.820 -2.451 6.935 1.00 98.56 79 THR A C 1
ATOM 644 O O . THR A 1 79 ? -1.764 -3.570 6.422 1.00 98.56 79 THR A O 1
ATOM 647 N N . LEU A 1 80 ? -2.493 -2.205 8.060 1.00 98.44 80 LEU A N 1
ATOM 648 C CA . LEU A 1 80 ? -3.205 -3.228 8.822 1.00 98.44 80 LEU A CA 1
ATOM 649 C C . LEU A 1 80 ? -4.677 -2.858 8.953 1.00 98.44 80 LEU A C 1
ATOM 651 O O . LEU A 1 80 ? -5.019 -1.768 9.411 1.00 98.44 80 LEU A O 1
ATOM 655 N N . TRP A 1 81 ? -5.544 -3.806 8.613 1.00 98.56 81 TRP A N 1
ATOM 656 C CA . TRP A 1 81 ? -6.985 -3.601 8.562 1.00 98.56 81 TRP A CA 1
ATOM 657 C C . TRP A 1 81 ? -7.696 -4.690 9.350 1.00 98.56 81 TRP A C 1
ATOM 659 O O . TRP A 1 81 ? -7.510 -5.879 9.091 1.00 98.56 81 TRP A O 1
ATOM 669 N N . ARG A 1 82 ? -8.546 -4.315 10.300 1.00 98.62 82 ARG A N 1
ATOM 670 C CA . ARG A 1 82 ? -9.383 -5.259 11.037 1.00 98.62 82 ARG A CA 1
ATOM 671 C C . ARG A 1 82 ? -10.714 -5.418 10.329 1.00 98.62 82 ARG A C 1
ATOM 673 O O . ARG A 1 82 ? -11.395 -4.438 10.043 1.00 98.62 82 ARG A O 1
ATOM 680 N N . LYS A 1 83 ? -11.095 -6.659 10.049 1.00 98.50 83 LYS A N 1
ATOM 681 C CA . LYS A 1 83 ? -12.413 -6.984 9.514 1.00 98.50 83 LYS A CA 1
ATOM 682 C C . LYS A 1 83 ? -13.466 -6.651 10.574 1.00 98.50 83 LYS A C 1
ATOM 684 O O . LYS A 1 83 ? -13.367 -7.171 11.686 1.00 98.50 83 LYS A O 1
ATOM 689 N N . ARG A 1 84 ? -14.442 -5.807 10.225 1.00 96.38 84 ARG A N 1
ATOM 690 C CA . ARG A 1 84 ? -15.631 -5.577 11.062 1.00 96.38 84 ARG A CA 1
ATOM 691 C C . ARG A 1 84 ? -16.407 -6.877 11.246 1.00 96.38 84 ARG A C 1
ATOM 693 O O . ARG A 1 84 ? -16.498 -7.654 10.264 1.00 96.38 84 ARG A O 1
#

pLDDT: mean 96.68, std 2.02, range [85.12, 98.62]

Foldseek 3Di:
DADAQGKDKDKALLPDDCVVPPPVPRQFPDDDPNHGGHNVNSCCVVCVVFKDWPDDWDWDWDWDDPDPPDIDIGIIIMTMIGTD